Protein AF-A0A6L7Y548-F1 (afdb_monomer_lite)

Foldseek 3Di:
DDKDADPQQPPQIADDPDPVRRVVRSVVSVVVSVVVCVVVVNDRRPVVVVVVVVVVPD

Secondary structure (DSSP, 8-state):
-EEEE-TTSTT-EEEESSHHHHHHHHHHHHHHHHHHHHHHTPPPPHHHHHHHGGGS--

Structure (mmCIF, N/CA/C/O backbone):
data_AF-A0A6L7Y548-F1
#
_entry.id   AF-A0A6L7Y548-F1
#
loop_
_atom_site.group_PDB
_atom_site.id
_atom_site.type_symbol
_atom_site.label_atom_id
_atom_site.label_alt_id
_atom_site.label_comp_id
_atom_site.label_asym_id
_atom_site.label_entity_id
_atom_site.label_seq_id
_atom_site.pdbx_PDB_ins_code
_atom_site.Cartn_x
_atom_site.Cartn_y
_atom_site.Cartn_z
_atom_site.occupancy
_atom_site.B_iso_or_equiv
_atom_site.auth_seq_id
_atom_site.auth_comp_id
_atom_site.auth_asym_id
_atom_site.auth_atom_id
_atom_site.pdbx_PDB_model_num
ATOM 1 N N . MET A 1 1 ? 6.915 0.305 -16.762 1.00 89.06 1 MET A N 1
ATOM 2 C CA . MET A 1 1 ? 6.119 1.032 -15.755 1.00 89.06 1 MET A CA 1
ATOM 3 C C . MET A 1 1 ? 5.164 0.039 -15.138 1.00 89.06 1 MET A C 1
ATOM 5 O O . MET A 1 1 ? 4.406 -0.580 -15.877 1.00 89.06 1 MET A O 1
ATOM 9 N N . TYR A 1 2 ? 5.266 -0.148 -13.829 1.00 98.06 2 TYR A N 1
ATOM 10 C CA . TYR A 1 2 ? 4.522 -1.144 -13.066 1.00 98.06 2 TYR A CA 1
ATOM 11 C C . TYR A 1 2 ? 3.838 -0.469 -11.884 1.00 98.06 2 TYR A C 1
ATOM 13 O O . TYR A 1 2 ? 4.407 0.446 -11.291 1.00 98.06 2 TYR A O 1
ATOM 21 N N . LEU A 1 3 ? 2.627 -0.927 -11.578 1.00 97.38 3 LEU A N 1
ATOM 22 C CA . LEU A 1 3 ? 1.848 -0.534 -10.412 1.00 97.38 3 LEU A CA 1
ATOM 23 C C . LEU A 1 3 ? 1.802 -1.720 -9.455 1.00 97.38 3 LEU A C 1
ATOM 25 O O . LEU A 1 3 ? 1.473 -2.828 -9.879 1.00 97.38 3 LEU A O 1
ATOM 29 N N . ALA A 1 4 ? 2.104 -1.471 -8.190 1.00 96.75 4 ALA A N 1
ATOM 30 C CA . ALA A 1 4 ? 1.864 -2.398 -7.100 1.00 96.75 4 ALA A CA 1
ATOM 31 C C . ALA A 1 4 ? 0.821 -1.785 -6.155 1.00 96.75 4 ALA A C 1
ATOM 33 O O . ALA A 1 4 ? 0.776 -0.565 -5.974 1.00 96.75 4 ALA A O 1
ATOM 34 N N . GLU A 1 5 ? -0.030 -2.620 -5.570 1.00 96.38 5 GLU A N 1
ATOM 35 C CA . GLU A 1 5 ? -1.065 -2.205 -4.625 1.00 96.38 5 GLU A CA 1
ATOM 36 C C . GLU A 1 5 ? -1.187 -3.208 -3.480 1.00 96.38 5 GLU A C 1
ATOM 38 O O . GLU A 1 5 ? -0.891 -4.392 -3.653 1.00 96.38 5 GLU A O 1
ATOM 43 N N . VAL A 1 6 ? -1.641 -2.731 -2.321 1.00 93.19 6 VAL A N 1
ATOM 44 C CA . VAL A 1 6 ? -2.083 -3.587 -1.217 1.00 93.19 6 VAL A CA 1
ATOM 45 C C . VAL A 1 6 ? -3.614 -3.613 -1.253 1.00 93.19 6 VAL A C 1
ATOM 47 O O . VAL A 1 6 ? -4.233 -2.637 -0.831 1.00 93.19 6 VAL A O 1
ATOM 50 N N . PRO A 1 7 ? -4.260 -4.695 -1.731 1.00 88.56 7 PRO A N 1
ATOM 51 C CA . PRO A 1 7 ? -5.712 -4.714 -1.948 1.00 88.56 7 PRO A CA 1
ATOM 52 C C . PRO A 1 7 ? -6.531 -4.439 -0.683 1.00 88.56 7 PRO A C 1
ATOM 54 O O . PRO A 1 7 ? -7.623 -3.881 -0.753 1.00 88.56 7 PRO A O 1
ATOM 57 N N . VAL A 1 8 ? -5.987 -4.825 0.473 1.00 88.75 8 VAL A N 1
ATOM 58 C CA . VAL A 1 8 ? -6.623 -4.653 1.783 1.00 88.75 8 VAL A CA 1
ATOM 59 C C . VAL A 1 8 ? -6.449 -3.248 2.364 1.00 88.75 8 VAL A C 1
ATOM 61 O O . VAL A 1 8 ? -7.173 -2.905 3.289 1.00 88.75 8 VAL A O 1
ATOM 64 N N . LEU A 1 9 ? -5.538 -2.420 1.831 1.00 89.06 9 LEU A N 1
ATOM 65 C CA . LEU A 1 9 ? -5.328 -1.025 2.240 1.00 89.06 9 LEU A CA 1
ATOM 66 C C . LEU A 1 9 ? -5.820 -0.090 1.120 1.00 89.06 9 LEU A C 1
ATOM 68 O O . LEU A 1 9 ? -5.090 0.161 0.153 1.00 89.06 9 LEU A O 1
ATOM 72 N N . PRO A 1 10 ? -7.054 0.442 1.208 1.00 85.31 10 PRO A N 1
ATOM 73 C CA . PRO A 1 10 ? -7.648 1.219 0.129 1.00 85.31 10 PRO A CA 1
ATOM 74 C C . PRO A 1 10 ? -6.776 2.414 -0.260 1.00 85.31 10 PRO A C 1
ATOM 76 O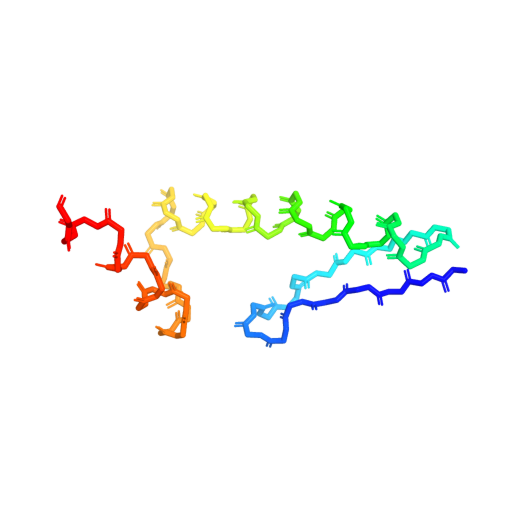 O . PRO A 1 10 ? -6.508 3.303 0.542 1.00 85.31 10 PRO A O 1
ATOM 79 N N . GLY A 1 11 ? -6.346 2.447 -1.522 1.00 88.75 11 GLY A N 1
ATOM 80 C CA . GLY A 1 11 ? -5.523 3.538 -2.048 1.00 88.75 11 GLY A CA 1
ATOM 81 C C . GLY A 1 11 ? -4.017 3.387 -1.819 1.00 88.75 11 GLY A C 1
ATOM 82 O O . GLY A 1 11 ? -3.269 4.149 -2.428 1.00 88.75 11 GLY A O 1
ATOM 83 N N . CYS A 1 12 ? -3.561 2.388 -1.057 1.00 94.38 12 CYS A N 1
ATOM 84 C CA . CYS A 1 12 ? -2.140 2.098 -0.872 1.00 94.38 12 CYS A CA 1
ATOM 85 C C . CYS A 1 12 ? -1.551 1.487 -2.150 1.00 94.38 12 CYS A C 1
ATOM 87 O O . CYS A 1 12 ? -1.737 0.303 -2.448 1.00 94.38 12 CYS A O 1
ATOM 89 N N . ARG A 1 13 ? -0.870 2.323 -2.936 1.00 96.81 13 ARG A N 1
ATOM 90 C CA . ARG A 1 13 ? -0.312 1.958 -4.238 1.00 96.81 13 ARG A CA 1
ATOM 91 C C . ARG A 1 13 ? 0.994 2.686 -4.506 1.00 96.81 13 ARG A C 1
ATOM 93 O O . ARG A 1 13 ? 1.141 3.849 -4.135 1.00 96.81 13 ARG A O 1
ATOM 100 N N . ALA A 1 14 ? 1.888 2.034 -5.232 1.00 97.81 14 ALA A N 1
ATOM 101 C CA . ALA A 1 14 ? 3.156 2.617 -5.639 1.00 97.81 14 ALA A CA 1
ATOM 102 C C . ALA A 1 14 ? 3.517 2.225 -7.072 1.00 97.81 14 ALA A C 1
ATOM 104 O O . ALA A 1 14 ? 3.135 1.166 -7.573 1.00 97.81 14 ALA A O 1
ATOM 105 N N . TRP A 1 15 ? 4.257 3.109 -7.737 1.00 97.94 15 TRP A N 1
ATOM 106 C CA . TRP A 1 15 ? 4.746 2.900 -9.094 1.00 97.94 15 TRP A CA 1
ATOM 107 C C . TRP A 1 15 ? 6.251 2.640 -9.095 1.00 97.94 15 TRP A C 1
ATOM 109 O O . TRP A 1 15 ? 6.975 3.161 -8.249 1.00 97.94 15 TRP A O 1
ATOM 119 N N . GLY A 1 16 ? 6.718 1.887 -10.088 1.00 97.56 16 GLY A N 1
ATOM 120 C CA . GLY A 1 16 ? 8.139 1.666 -10.358 1.00 97.56 16 GLY A CA 1
ATOM 121 C C . GLY A 1 16 ? 8.421 1.483 -11.849 1.00 97.56 16 GLY A C 1
ATOM 122 O O . GLY A 1 16 ? 7.523 1.174 -12.652 1.00 97.56 16 GLY A O 1
ATOM 123 N N . ALA A 1 17 ? 9.675 1.677 -12.257 1.00 97.94 17 ALA A N 1
ATOM 124 C CA . ALA A 1 17 ? 10.114 1.348 -13.609 1.00 97.94 17 ALA A CA 1
ATOM 1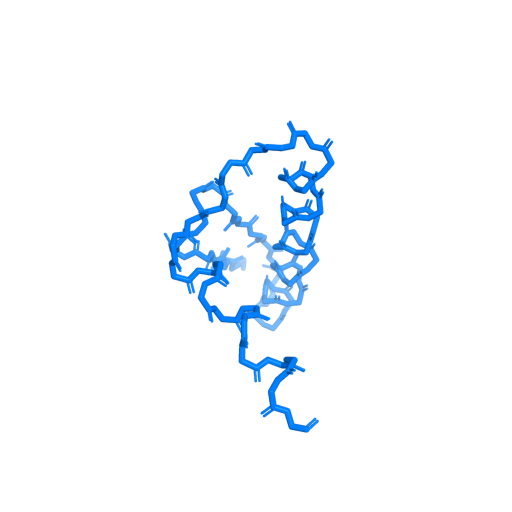25 C C . ALA A 1 17 ? 10.091 -0.173 -13.834 1.00 97.94 17 ALA A C 1
ATOM 127 O O . ALA A 1 17 ? 9.715 -0.613 -14.929 1.00 97.94 17 ALA A O 1
ATOM 128 N N . THR A 1 18 ? 10.389 -0.951 -12.785 1.00 98.38 18 THR A N 1
ATOM 129 C CA . THR A 1 18 ? 10.302 -2.421 -12.721 1.00 98.38 18 THR A CA 1
ATOM 130 C C . THR A 1 18 ? 9.279 -2.893 -11.679 1.00 98.38 18 THR A C 1
ATOM 132 O O . THR A 1 18 ? 8.797 -2.106 -10.864 1.00 98.38 18 THR A O 1
ATOM 135 N N . ALA A 1 19 ? 8.931 -4.184 -11.708 1.00 97.56 19 ALA A N 1
ATOM 136 C CA . ALA A 1 19 ? 8.059 -4.790 -10.700 1.00 97.56 19 ALA A CA 1
ATOM 137 C C . ALA A 1 19 ? 8.704 -4.790 -9.302 1.00 97.56 19 ALA A C 1
ATOM 139 O O . ALA A 1 19 ? 8.031 -4.483 -8.324 1.00 97.56 19 ALA A O 1
ATOM 140 N N . GLU A 1 20 ? 10.007 -5.073 -9.221 1.00 98.06 20 GLU A N 1
ATOM 141 C CA . GLU A 1 20 ? 10.776 -5.032 -7.969 1.00 98.06 20 GLU A CA 1
ATOM 142 C C . GLU A 1 20 ? 10.780 -3.627 -7.358 1.00 98.06 20 GLU A C 1
ATOM 144 O O . GLU A 1 20 ? 10.530 -3.472 -6.169 1.00 98.06 20 GLU A O 1
ATOM 149 N N . GLU A 1 21 ? 10.984 -2.593 -8.178 1.00 98.06 21 GLU A N 1
ATOM 150 C CA . GLU A 1 21 ? 10.946 -1.203 -7.717 1.00 98.06 21 GLU A CA 1
ATOM 151 C C . GLU A 1 21 ? 9.542 -0.795 -7.248 1.00 98.06 21 GLU A C 1
ATOM 153 O O . GLU A 1 21 ? 9.402 -0.132 -6.224 1.00 98.06 21 GLU A O 1
ATOM 158 N N . ALA A 1 22 ? 8.488 -1.215 -7.959 1.00 98.06 22 ALA A N 1
ATOM 159 C CA . ALA A 1 22 ? 7.114 -0.927 -7.554 1.00 98.06 22 ALA A CA 1
ATOM 160 C C . ALA A 1 22 ? 6.769 -1.571 -6.200 1.00 98.06 22 ALA A C 1
ATOM 162 O O . ALA A 1 22 ? 6.112 -0.932 -5.382 1.00 98.06 22 ALA A O 1
ATOM 163 N N . LEU A 1 23 ? 7.236 -2.801 -5.951 1.00 97.38 23 LEU A N 1
ATOM 164 C CA . LEU A 1 23 ? 7.068 -3.490 -4.667 1.00 97.38 23 LEU A CA 1
ATOM 165 C C . LEU A 1 23 ? 7.877 -2.825 -3.549 1.00 97.38 23 LEU A C 1
ATOM 167 O O . LEU A 1 23 ? 7.318 -2.552 -2.493 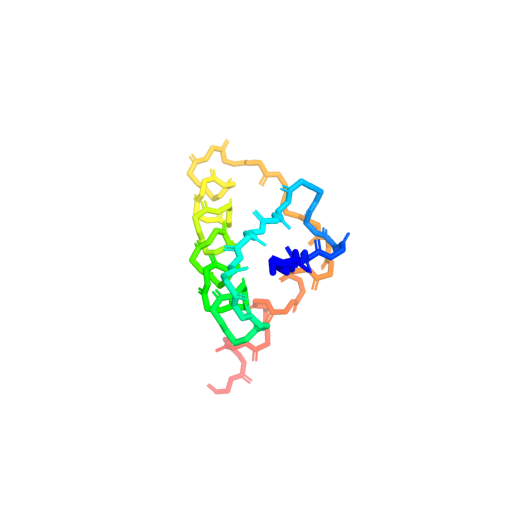1.00 97.38 23 LEU A O 1
ATOM 171 N N . PHE A 1 24 ? 9.145 -2.488 -3.801 1.00 96.88 24 PHE A N 1
ATOM 172 C CA . PHE A 1 24 ? 9.984 -1.770 -2.837 1.00 96.88 24 PHE A CA 1
ATOM 173 C C . PHE A 1 24 ? 9.356 -0.432 -2.419 1.00 96.88 24 PHE A C 1
ATOM 175 O O . PHE A 1 24 ? 9.275 -0.110 -1.237 1.00 96.88 24 PHE A O 1
ATOM 182 N N . ASN A 1 25 ? 8.840 0.331 -3.385 1.00 97.62 25 ASN A N 1
ATOM 183 C CA . ASN A 1 25 ? 8.149 1.585 -3.097 1.00 97.62 25 ASN A CA 1
ATOM 184 C C . ASN A 1 25 ? 6.826 1.352 -2.343 1.00 97.62 25 ASN A C 1
ATOM 186 O O . ASN A 1 25 ? 6.456 2.159 -1.491 1.00 97.62 25 ASN A O 1
ATOM 190 N N . LEU A 1 26 ? 6.109 0.261 -2.641 1.00 96.94 26 LEU A N 1
ATOM 191 C CA . LEU A 1 26 ? 4.851 -0.086 -1.975 1.00 96.94 26 LEU A CA 1
ATOM 192 C C . LEU A 1 26 ? 5.053 -0.395 -0.489 1.00 96.94 26 LEU A C 1
ATOM 194 O O . LEU A 1 26 ? 4.206 -0.008 0.311 1.00 96.94 26 LEU A O 1
ATOM 198 N N . GLU A 1 27 ? 6.158 -1.048 -0.118 1.00 95.50 27 GLU A N 1
ATOM 199 C CA . GLU A 1 27 ? 6.489 -1.339 1.285 1.00 95.50 27 GLU A CA 1
ATOM 200 C C . GLU A 1 27 ? 6.588 -0.059 2.125 1.00 95.50 27 GLU A C 1
ATOM 202 O O . GLU A 1 27 ? 6.003 0.013 3.205 1.00 95.50 27 GLU A O 1
ATOM 207 N N . GLY A 1 28 ? 7.254 0.978 1.602 1.00 94.12 28 GLY A N 1
ATOM 208 C CA . GLY A 1 28 ? 7.338 2.282 2.268 1.00 94.12 28 GLY A CA 1
ATOM 209 C C . GLY A 1 28 ? 5.969 2.947 2.426 1.00 94.12 28 GLY A C 1
ATOM 210 O O . GLY A 1 28 ? 5.595 3.340 3.527 1.00 94.12 28 GLY A O 1
ATOM 211 N N . VAL A 1 29 ? 5.177 2.990 1.348 1.00 95.19 29 VAL A N 1
ATOM 212 C CA . VAL A 1 29 ? 3.824 3.580 1.374 1.00 95.19 29 VAL A CA 1
ATOM 213 C C . VAL A 1 29 ? 2.902 2.844 2.354 1.00 95.19 29 VAL A C 1
ATOM 215 O O . VAL A 1 29 ? 2.107 3.481 3.042 1.00 95.19 29 VAL A O 1
ATOM 218 N N . ALA A 1 30 ? 3.002 1.515 2.442 1.00 93.56 30 ALA A N 1
ATOM 219 C CA . ALA A 1 30 ? 2.213 0.720 3.378 1.00 93.56 30 ALA A CA 1
ATOM 220 C C . ALA A 1 30 ? 2.605 0.993 4.840 1.00 93.56 30 ALA A C 1
ATOM 222 O O . ALA A 1 30 ? 1.722 1.115 5.690 1.00 93.56 30 ALA A O 1
ATOM 223 N N . ALA A 1 31 ? 3.903 1.127 5.130 1.00 92.94 31 ALA A N 1
ATOM 224 C CA . ALA A 1 31 ? 4.386 1.478 6.464 1.00 92.94 31 ALA A CA 1
ATOM 225 C C . ALA A 1 31 ? 3.917 2.878 6.892 1.00 92.94 31 ALA A C 1
ATOM 227 O O . ALA A 1 31 ? 3.391 3.032 7.994 1.00 92.94 31 ALA A O 1
ATOM 228 N N . ASP A 1 32 ? 4.026 3.870 6.002 1.00 93.94 32 ASP A N 1
ATOM 229 C CA . ASP A 1 32 ? 3.552 5.237 6.257 1.00 93.94 32 ASP A CA 1
ATOM 230 C C . ASP A 1 32 ? 2.031 5.286 6.474 1.00 93.94 32 ASP A C 1
ATOM 232 O O . ASP A 1 32 ? 1.550 6.016 7.341 1.00 93.94 32 ASP A O 1
ATOM 236 N N . TYR A 1 33 ? 1.261 4.489 5.723 1.00 92.44 33 TYR A N 1
ATOM 237 C CA . TYR A 1 33 ? -0.190 4.380 5.906 1.00 92.44 33 TYR A CA 1
ATOM 238 C C . TYR A 1 33 ? -0.537 3.880 7.312 1.00 92.44 33 TYR A C 1
ATOM 240 O O . TYR A 1 33 ? -1.370 4.475 7.992 1.00 92.44 33 TYR A O 1
ATOM 248 N N . ILE A 1 34 ? 0.111 2.797 7.752 1.00 90.31 34 ILE A N 1
ATOM 249 C CA . ILE A 1 34 ? -0.131 2.191 9.067 1.00 90.31 34 ILE A CA 1
ATOM 250 C C . ILE A 1 34 ? 0.236 3.170 10.182 1.00 90.31 34 ILE A C 1
ATOM 252 O O . ILE A 1 34 ? -0.595 3.422 11.052 1.00 90.31 34 ILE A O 1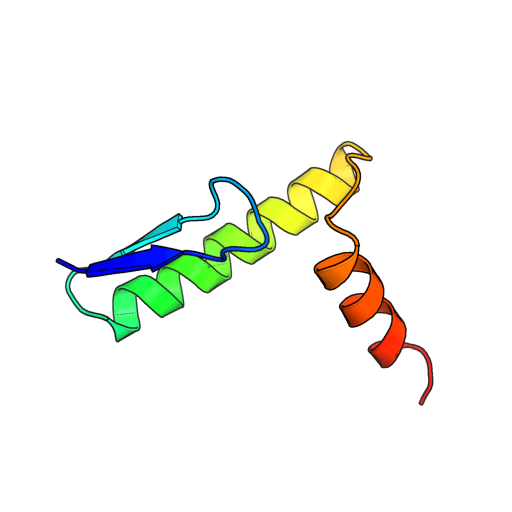
ATOM 256 N N . ALA A 1 35 ? 1.424 3.777 10.112 1.00 91.69 35 ALA A N 1
ATOM 257 C CA . ALA A 1 35 ? 1.868 4.769 11.089 1.00 91.69 35 ALA A CA 1
ATOM 258 C C . ALA A 1 35 ? 0.900 5.961 11.168 1.00 91.69 35 ALA A C 1
ATOM 260 O O . ALA A 1 35 ? 0.521 6.392 12.256 1.00 91.69 35 ALA A O 1
ATOM 261 N N . SER A 1 36 ? 0.423 6.442 10.014 1.00 91.75 36 SER A N 1
ATOM 262 C CA . SER A 1 36 ? -0.572 7.513 9.953 1.00 91.75 36 SER A CA 1
ATOM 263 C C . SER A 1 36 ? -1.887 7.121 10.629 1.00 91.75 36 SER A C 1
ATOM 265 O O . SER A 1 36 ? -2.438 7.925 11.383 1.00 91.75 36 SER A O 1
ATOM 267 N N . CYS A 1 37 ? -2.377 5.895 10.415 1.00 90.75 37 CYS A N 1
ATOM 268 C CA . CYS A 1 37 ? -3.576 5.407 11.095 1.00 90.75 37 CYS A CA 1
ATOM 269 C C . CYS A 1 37 ? -3.386 5.330 12.615 1.00 90.75 37 CYS A C 1
ATOM 271 O O . CYS A 1 37 ? -4.273 5.746 13.358 1.00 90.75 37 CYS A O 1
ATOM 273 N N . GLU A 1 38 ? -2.231 4.853 13.086 1.00 88.94 38 GLU A N 1
ATOM 274 C CA . GLU A 1 38 ? -1.914 4.794 14.518 1.00 88.94 38 GLU A CA 1
ATOM 275 C C . GLU A 1 38 ? -1.845 6.191 15.154 1.00 88.94 38 GLU A C 1
ATOM 277 O O . GLU A 1 38 ? -2.405 6.401 16.232 1.00 88.94 38 GLU A O 1
ATOM 282 N N . GLU A 1 39 ? -1.220 7.164 14.480 1.00 94.19 39 GLU A N 1
ATOM 283 C CA . GLU A 1 39 ? -1.106 8.547 14.967 1.00 94.19 39 GLU A CA 1
ATOM 284 C C . GLU A 1 39 ? -2.462 9.257 15.085 1.00 94.19 39 GLU A C 1
ATOM 286 O O . GLU A 1 39 ? -2.684 10.019 16.030 1.00 94.19 39 GLU A O 1
ATOM 291 N N . HIS A 1 40 ? -3.378 9.010 14.148 1.00 91.81 40 HIS A N 1
ATOM 292 C CA . HIS A 1 40 ? -4.691 9.661 14.117 1.00 91.81 40 HIS A CA 1
ATOM 293 C C . HIS A 1 40 ? -5.792 8.849 14.817 1.00 91.81 40 HIS A C 1
ATOM 295 O O . HIS A 1 40 ? -6.897 9.358 15.021 1.00 91.81 40 HIS A O 1
ATOM 301 N N . GLY A 1 41 ? -5.496 7.612 15.231 1.00 88.69 41 GLY A N 1
ATOM 302 C CA . GLY A 1 41 ? -6.479 6.690 15.798 1.00 88.69 41 GLY A CA 1
ATOM 303 C C . GLY A 1 41 ? -7.498 6.192 14.770 1.00 88.69 41 GLY A C 1
ATOM 304 O O . GLY A 1 41 ? -8.615 5.824 15.143 1.00 88.69 41 GLY A O 1
ATOM 305 N N . ASP A 1 42 ? -7.135 6.200 13.486 1.00 88.06 42 ASP A N 1
ATOM 306 C CA . ASP A 1 42 ? -7.973 5.662 12.422 1.00 88.06 42 ASP A CA 1
ATOM 307 C C . ASP A 1 42 ? -7.967 4.126 12.471 1.00 88.06 42 ASP A C 1
ATOM 309 O O . ASP A 1 42 ? -6.921 3.501 12.676 1.00 88.06 42 ASP A O 1
ATOM 313 N N . PRO A 1 43 ? -9.124 3.475 12.273 1.00 85.06 43 PRO A N 1
ATOM 31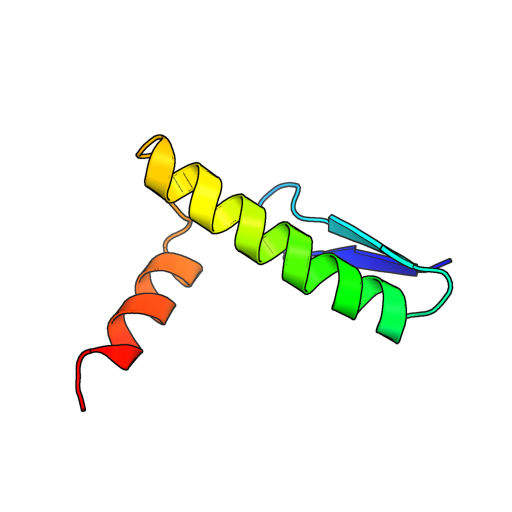4 C CA . PRO A 1 43 ? -9.197 2.025 12.305 1.00 85.06 43 PRO A CA 1
ATOM 315 C C . PRO A 1 43 ? -8.473 1.420 11.099 1.00 85.06 43 PRO A C 1
ATOM 317 O O . PRO A 1 43 ? -8.831 1.675 9.947 1.00 85.06 43 PRO A O 1
ATOM 320 N N . LEU A 1 44 ? -7.505 0.545 11.367 1.00 86.25 44 LEU A N 1
ATOM 321 C CA . LEU A 1 44 ? -6.929 -0.312 10.337 1.00 86.25 44 LEU A CA 1
ATOM 322 C C . LEU A 1 44 ? -7.923 -1.409 9.922 1.00 86.25 44 LEU A C 1
ATOM 324 O O . LEU A 1 44 ? -8.713 -1.883 10.747 1.00 86.25 44 LEU A O 1
ATOM 328 N N . PRO A 1 45 ? -7.874 -1.869 8.660 1.00 83.56 45 PRO A N 1
ATOM 329 C CA . PRO A 1 45 ? -8.619 -3.044 8.226 1.00 83.56 45 PRO A CA 1
ATOM 330 C C . PRO A 1 45 ? -8.315 -4.260 9.109 1.00 83.56 45 PRO A C 1
ATOM 332 O O . PRO A 1 45 ? -7.165 -4.503 9.481 1.00 83.56 45 PRO A O 1
ATOM 335 N N . ALA A 1 46 ? -9.346 -5.051 9.418 1.00 79.56 46 ALA A N 1
ATOM 336 C CA . ALA A 1 46 ? -9.246 -6.173 10.356 1.00 79.56 46 ALA A CA 1
ATOM 337 C C . ALA A 1 46 ? -8.174 -7.206 9.958 1.00 79.5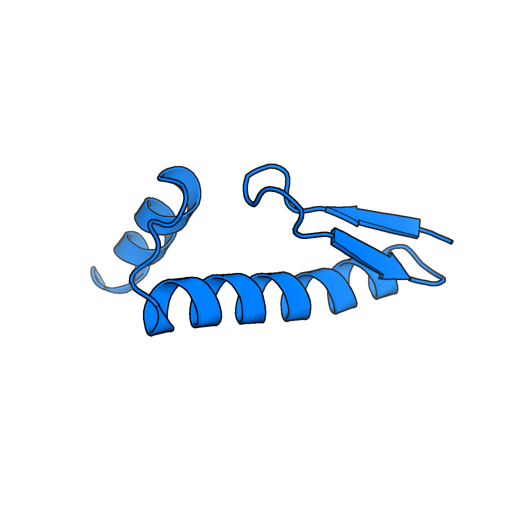6 46 ALA A C 1
ATOM 339 O O . ALA A 1 46 ? -7.516 -7.779 10.821 1.00 79.56 46 ALA A O 1
ATOM 340 N N . GLU A 1 47 ? -7.964 -7.408 8.655 1.00 78.19 47 GLU A N 1
ATOM 341 C CA . GLU A 1 47 ? -6.947 -8.313 8.100 1.00 78.19 47 GLU A CA 1
ATOM 342 C C . GLU A 1 47 ? -5.510 -7.894 8.456 1.00 78.19 47 GLU A C 1
ATOM 344 O O . GLU A 1 47 ? -4.639 -8.750 8.587 1.00 78.19 47 GLU A O 1
ATOM 349 N N . ILE A 1 48 ? -5.269 -6.593 8.647 1.00 76.94 48 ILE A N 1
ATOM 350 C CA . ILE A 1 48 ? -3.965 -6.031 9.020 1.00 76.94 48 ILE A CA 1
ATOM 351 C C . ILE A 1 48 ? -3.817 -5.972 10.540 1.00 76.94 48 ILE A C 1
ATOM 353 O O . ILE A 1 48 ? -2.786 -6.384 11.069 1.00 76.94 48 ILE A O 1
ATOM 357 N N . ALA A 1 49 ? -4.863 -5.534 11.248 1.00 66.25 49 ALA A N 1
ATOM 358 C CA . ALA A 1 49 ? -4.864 -5.489 12.710 1.00 66.25 49 ALA A CA 1
ATOM 359 C C . ALA A 1 49 ? -4.592 -6.878 13.322 1.00 66.25 49 ALA A C 1
ATOM 361 O O . ALA A 1 49 ? -3.744 -7.015 14.201 1.00 66.25 49 ALA A O 1
ATOM 362 N N . ALA A 1 50 ? -5.212 -7.931 12.774 1.00 60.28 50 ALA A N 1
ATOM 363 C CA . ALA A 1 50 ? -5.000 -9.305 13.230 1.00 60.28 50 ALA A CA 1
ATOM 364 C C . ALA A 1 50 ? -3.576 -9.836 12.961 1.00 60.28 50 ALA A C 1
ATOM 366 O O . ALA A 1 50 ? -3.097 -10.705 13.689 1.00 60.28 50 ALA A O 1
ATOM 367 N N . ALA A 1 51 ? -2.878 -9.327 11.937 1.00 58.81 51 ALA A N 1
ATOM 368 C CA . ALA A 1 51 ? -1.503 -9.730 11.633 1.00 58.81 51 ALA A CA 1
ATOM 369 C C . ALA A 1 51 ? -0.485 -9.161 12.644 1.00 58.81 51 ALA A C 1
ATOM 371 O O . ALA A 1 51 ? 0.534 -9.801 12.910 1.00 58.81 51 ALA A O 1
ATOM 372 N N . GLY A 1 52 ? -0.779 -8.003 13.249 1.00 48.59 52 GLY A N 1
ATOM 373 C CA . GLY A 1 52 ? 0.034 -7.392 14.309 1.00 48.59 52 GLY A CA 1
ATOM 374 C C . GLY A 1 52 ? -0.076 -8.087 15.674 1.00 48.59 52 GLY A C 1
ATOM 375 O O . GLY A 1 52 ? 0.836 -7.986 16.490 1.00 48.59 52 GLY A O 1
ATOM 376 N N . GLU A 1 53 ? -1.142 -8.853 15.924 1.00 44.06 53 GLU A N 1
ATOM 377 C CA . GLU A 1 53 ? -1.336 -9.581 17.191 1.00 44.06 53 GLU A CA 1
ATOM 378 C C . GLU A 1 53 ? -0.530 -10.890 17.288 1.00 44.06 53 GLU A C 1
ATOM 380 O O . GLU A 1 53 ? -0.350 -11.425 18.382 1.00 44.06 53 GLU A O 1
ATOM 385 N N . LEU A 1 54 ? 0.031 -11.396 16.182 1.00 39.41 54 LEU A N 1
ATOM 386 C CA . LEU A 1 54 ? 0.779 -12.663 16.184 1.00 39.41 54 LEU A CA 1
ATOM 387 C C . LEU A 1 54 ? 2.244 -12.529 16.659 1.00 39.41 54 LEU A C 1
ATOM 389 O O . LEU A 1 54 ? 2.895 -13.539 16.912 1.00 39.41 54 LEU A O 1
ATOM 393 N N . ILE A 1 55 ? 2.774 -11.309 16.813 1.00 42.09 55 ILE A N 1
ATOM 394 C CA . ILE A 1 55 ? 4.187 -11.049 17.179 1.00 42.09 55 ILE A CA 1
ATOM 395 C C . ILE A 1 55 ? 4.419 -10.738 18.668 1.00 42.09 55 ILE A C 1
ATOM 397 O O . ILE A 1 55 ? 5.567 -10.602 19.081 1.00 42.09 55 ILE A O 1
ATOM 401 N N . VAL A 1 56 ? 3.367 -10.687 19.496 1.00 36.78 56 VAL A N 1
ATOM 402 C CA . VAL A 1 56 ? 3.477 -10.501 20.964 1.00 36.78 56 VAL A CA 1
ATOM 403 C C . VAL A 1 56 ? 3.172 -11.767 21.778 1.00 36.78 56 VAL A C 1
ATOM 405 O O . VAL A 1 56 ? 3.143 -11.722 23.006 1.00 36.78 56 VAL A O 1
ATOM 408 N N . ALA A 1 57 ? 2.982 -12.908 21.111 1.00 31.77 57 ALA A N 1
ATOM 409 C CA . ALA A 1 57 ? 2.747 -14.207 21.740 1.00 31.77 57 ALA A CA 1
ATOM 410 C C . ALA A 1 57 ? 3.835 -15.234 21.367 1.00 31.77 57 ALA A C 1
ATOM 412 O O . ALA A 1 57 ? 3.523 -16.298 20.835 1.00 31.77 57 ALA A O 1
ATOM 413 N N . VAL A 1 58 ? 5.106 -14.918 21.640 1.00 36.97 58 VAL A N 1
ATOM 414 C CA . VAL A 1 58 ? 6.206 -15.898 21.764 1.00 36.97 58 VAL A CA 1
ATOM 415 C C . VAL A 1 58 ? 7.096 -15.508 22.935 1.00 36.97 58 VAL A C 1
ATOM 417 O O . VAL A 1 58 ? 7.482 -14.320 22.999 1.00 36.97 58 VAL A O 1
#

Radius of gyration: 12.93 Å; chains: 1; bounding box: 20×26×38 Å

pLDDT: mean 84.5, std 18.62, range [31.77, 98.38]

Sequence (58 aa):
MYLAEVPVLPGCRAWGATAEEALFNLEGVAADYIASCEEHGDPLPAEIAAAGELIVAV